Protein AF-B0X606-F1 (afdb_monomer)

pLDDT: mean 70.47, std 23.82, range [30.17, 97.81]

Radius of gyration: 24.35 Å; Cα contacts (8 Å, |Δi|>4): 75; chains: 1; bounding box: 66×50×55 Å

Foldseek 3Di:
DDDDPDDDDDDDQFDAFPDFQQAWDDCVLDPDNVCRVVGPHGNQVLCCVQVVDHDDPPPPDRRGHHSVRVVVSVVSSVVSVVVVVVVVVVVVVVVVVVVVPDPPPPDDDPPPPPPPDDDPDDDDDDDDDDDDDDDDDDDDDDDD

Mean predicted aligned error: 16.63 Å

Sequence (144 aa):
MQKRCDPLHEPNLSAPGSHTIYAKIPPNLHEHPCECPRWTMPISRLLTEVIGLDSSEADGLPQKICVVCISYLKHAYTFRRQAIDNVAALLAARYLVTRRAVPFQKNLDKQQLMQTVVADDYGGTYAEDSEPGWRTKRCCFPKD

InterPro domains:
  IPR012934 Zinc finger, AD-type [PF07776] (41-87)

Solvent-accessible surface area (backbone atoms only — not comparable to full-atom values): 9818 Å² total; per-residue (Å²): 139,79,86,72,85,76,89,77,81,91,73,69,82,74,45,87,46,74,37,56,30,82,38,53,72,56,77,89,78,47,96,44,84,84,49,54,82,77,48,76,58,31,42,42,59,53,44,26,73,64,72,71,51,86,83,55,97,85,69,80,65,84,63,44,42,34,56,70,56,51,54,51,47,54,50,52,43,51,50,52,52,52,52,53,53,48,53,54,50,52,52,51,50,50,51,56,50,58,63,70,69,56,75,89,70,84,86,77,76,98,79,74,90,81,81,85,89,83,80,92,72,94,76,83,77,88,77,89,75,81,89,77,88,77,76,86,76,78,80,83,70,88,77,134

Structure (mmCIF, N/CA/C/O backbone):
data_AF-B0X606-F1
#
_entry.id   AF-B0X606-F1
#
loop_
_atom_site.group_PDB
_atom_site.id
_atom_site.type_symbol
_atom_site.label_atom_id
_atom_site.label_alt_id
_atom_site.label_comp_id
_atom_site.label_asym_id
_atom_site.label_entity_id
_atom_site.label_seq_id
_atom_site.pdbx_PDB_ins_code
_atom_site.Cartn_x
_atom_site.Cartn_y
_atom_site.Cartn_z
_atom_site.occupancy
_atom_site.B_iso_or_equiv
_atom_site.auth_seq_id
_atom_site.auth_comp_id
_atom_site.auth_asym_id
_atom_site.auth_atom_id
_atom_site.pdbx_PDB_model_num
ATOM 1 N N . MET A 1 1 ? -7.365 -28.929 5.074 1.00 35.38 1 MET A N 1
ATOM 2 C CA . MET A 1 1 ? -7.591 -28.188 6.335 1.00 35.38 1 MET A CA 1
ATOM 3 C C . MET A 1 1 ? -7.531 -26.693 6.035 1.00 35.38 1 MET A C 1
ATOM 5 O O . MET A 1 1 ? -6.471 -26.092 6.133 1.00 35.38 1 MET A O 1
ATOM 9 N N . GLN A 1 2 ? -8.646 -26.120 5.576 1.00 37.56 2 GLN A N 1
ATOM 10 C CA . GLN A 1 2 ? -8.755 -24.709 5.192 1.00 37.56 2 GLN A CA 1
ATOM 11 C C . GLN A 1 2 ? -9.230 -23.925 6.423 1.00 37.56 2 GLN A C 1
ATOM 13 O O . GLN A 1 2 ? -10.317 -24.201 6.932 1.00 37.56 2 GLN A O 1
ATOM 18 N N . LYS A 1 3 ? -8.409 -23.010 6.950 1.00 41.19 3 LYS A N 1
ATOM 19 C CA . LYS A 1 3 ? -8.797 -22.152 8.079 1.00 41.19 3 LYS A CA 1
ATOM 20 C C . LYS A 1 3 ? -9.932 -21.237 7.616 1.00 41.19 3 LYS A C 1
ATOM 22 O O . LYS A 1 3 ? -9.716 -20.378 6.766 1.00 41.19 3 LYS A O 1
ATOM 27 N N . ARG A 1 4 ? -11.140 -21.488 8.130 1.00 41.94 4 ARG A N 1
ATOM 28 C CA . ARG A 1 4 ? -12.311 -20.630 7.945 1.00 41.94 4 ARG A CA 1
ATOM 29 C C . ARG A 1 4 ? -12.010 -19.267 8.564 1.00 41.94 4 ARG A C 1
ATOM 31 O O . ARG A 1 4 ? -11.508 -19.189 9.680 1.00 41.94 4 ARG A O 1
ATOM 38 N N . CYS A 1 5 ? -12.283 -18.206 7.814 1.00 45.69 5 CYS A N 1
ATOM 39 C CA . CYS A 1 5 ? -12.433 -16.877 8.382 1.00 45.69 5 CYS A CA 1
ATOM 40 C C . CYS A 1 5 ? -13.743 -16.905 9.178 1.00 45.69 5 CYS A C 1
ATOM 42 O O . CYS A 1 5 ? -14.816 -16.826 8.586 1.00 45.69 5 CYS A O 1
ATOM 44 N N . ASP A 1 6 ? -13.658 -17.149 10.484 1.00 41.91 6 ASP A N 1
ATOM 45 C CA . ASP A 1 6 ? -14.834 -17.182 11.352 1.00 41.91 6 ASP A CA 1
ATOM 46 C C . ASP A 1 6 ? -15.472 -15.780 11.431 1.00 41.91 6 ASP A C 1
ATOM 48 O O . ASP A 1 6 ? -14.755 -14.797 11.647 1.00 41.91 6 ASP A O 1
ATOM 52 N N . PRO A 1 7 ? -16.801 -15.655 11.258 1.00 52.66 7 PRO A N 1
ATOM 53 C CA . PRO A 1 7 ? -17.492 -14.380 11.360 1.00 52.66 7 PRO A CA 1
ATOM 54 C C . PRO A 1 7 ? -17.854 -14.127 12.825 1.00 52.66 7 PRO A C 1
ATOM 56 O O . PRO A 1 7 ? -18.790 -14.725 13.356 1.00 52.66 7 PRO A O 1
ATOM 59 N N . LEU A 1 8 ? -17.124 -13.237 13.497 1.00 46.25 8 LEU A N 1
ATOM 60 C CA . LEU A 1 8 ? -17.541 -12.722 14.800 1.00 46.25 8 LEU A CA 1
ATOM 61 C C . LEU A 1 8 ? -18.020 -11.275 14.676 1.00 46.25 8 LEU A C 1
ATOM 63 O O . LEU A 1 8 ? -17.233 -10.371 14.426 1.00 46.25 8 LEU A O 1
ATOM 67 N N . HIS A 1 9 ? -19.334 -11.146 14.889 1.00 48.06 9 HIS A N 1
ATOM 68 C CA . HIS A 1 9 ? -20.073 -10.031 15.482 1.00 48.06 9 HIS A CA 1
ATOM 69 C C . HIS A 1 9 ? -19.732 -8.622 14.977 1.00 48.06 9 HIS A C 1
ATOM 71 O O . HIS A 1 9 ? -18.778 -8.011 15.441 1.00 48.06 9 HIS A O 1
ATOM 77 N N . GLU A 1 10 ? -20.585 -8.113 14.083 1.00 55.94 10 GLU A N 1
ATOM 78 C CA . GLU A 1 10 ? -20.582 -6.769 13.488 1.00 55.94 10 GLU A CA 1
ATOM 79 C C . GLU A 1 10 ? -20.814 -5.641 14.515 1.00 55.94 10 GLU A C 1
ATOM 81 O O . GLU A 1 10 ? -21.945 -5.462 14.980 1.00 55.94 10 GLU A O 1
ATOM 86 N N . PRO A 1 11 ? -19.808 -4.794 14.809 1.00 53.06 11 PRO A N 1
ATOM 87 C CA . PRO A 1 11 ? -20.008 -3.526 15.482 1.00 53.06 11 PRO A CA 1
ATOM 88 C C . PRO A 1 11 ? -19.764 -2.404 14.465 1.00 53.06 11 PRO A C 1
ATOM 90 O O . PRO A 1 11 ? -18.626 -2.089 14.133 1.00 53.06 11 PRO A O 1
ATOM 93 N N . ASN A 1 12 ? -20.851 -1.821 13.959 1.00 50.78 12 ASN A N 1
ATOM 94 C CA . ASN A 1 12 ? -20.921 -0.507 13.306 1.00 50.78 12 ASN A CA 1
ATOM 95 C C . ASN A 1 12 ? -19.649 -0.084 12.520 1.00 50.78 12 ASN A C 1
ATOM 97 O O . ASN A 1 12 ? -18.817 0.689 12.999 1.00 50.78 12 ASN A O 1
ATOM 101 N N . LEU A 1 13 ? -19.529 -0.595 11.289 1.00 54.38 13 LEU A N 1
ATOM 102 C CA . LEU A 1 13 ? -18.387 -0.482 10.360 1.00 54.38 13 LEU A CA 1
ATOM 103 C C . LEU A 1 13 ? -17.933 0.950 9.998 1.00 54.38 13 LEU A C 1
ATOM 105 O O . LEU A 1 13 ? -16.965 1.112 9.266 1.00 54.38 13 LEU A O 1
ATOM 109 N N . SER A 1 14 ? -18.602 1.999 10.475 1.00 54.97 14 SER A N 1
ATOM 110 C CA . SER A 1 14 ? -18.339 3.381 10.052 1.00 54.97 14 SER A CA 1
ATOM 111 C C . SER A 1 14 ? -18.095 4.365 11.196 1.00 54.97 14 SER A C 1
ATOM 113 O O . SER A 1 14 ? -18.009 5.568 10.947 1.00 54.97 14 SER A O 1
ATOM 115 N N . ALA A 1 15 ? -17.946 3.898 12.440 1.00 60.16 15 ALA A N 1
ATOM 116 C CA . ALA A 1 15 ? -17.613 4.793 13.544 1.00 60.16 15 ALA A CA 1
ATOM 117 C C . ALA A 1 15 ? -16.193 5.386 13.376 1.00 60.16 15 ALA A C 1
ATOM 119 O O . ALA A 1 15 ? -15.252 4.658 13.034 1.00 60.16 15 ALA A O 1
ATOM 120 N N . PRO A 1 16 ? -15.994 6.695 13.624 1.00 56.59 16 PRO A N 1
ATOM 121 C CA . PRO A 1 16 ? -14.664 7.289 13.625 1.00 56.59 16 PRO A CA 1
ATOM 122 C C . PRO A 1 16 ? -13.788 6.588 14.669 1.00 56.59 16 PRO A C 1
ATOM 124 O O . PRO A 1 16 ? -14.122 6.522 15.848 1.00 56.59 16 PRO A O 1
ATOM 127 N N . GLY A 1 17 ? -12.665 6.036 14.210 1.00 62.25 17 GLY A N 1
ATOM 128 C CA . GLY A 1 17 ? -11.701 5.348 15.061 1.00 62.25 17 GLY A CA 1
ATOM 129 C C . GLY A 1 17 ? -12.055 3.907 15.457 1.00 62.25 17 GLY A C 1
ATOM 130 O O . GLY A 1 17 ? -11.567 3.415 16.477 1.00 62.25 17 GLY A O 1
ATOM 131 N N . SER A 1 18 ? -12.861 3.210 14.652 1.00 76.62 18 SER A N 1
ATOM 132 C CA . SER A 1 18 ? -13.236 1.804 14.866 1.00 76.62 18 SER A CA 1
ATOM 133 C C . SER A 1 18 ? -12.050 0.827 14.874 1.00 76.62 18 SER A C 1
ATOM 135 O O . SER A 1 18 ? -12.123 -0.221 15.516 1.00 76.62 18 SER A O 1
ATOM 137 N N . HIS A 1 19 ? -10.933 1.160 14.215 1.00 86.44 19 HIS A N 1
ATOM 138 C CA . HIS A 1 19 ? -9.773 0.272 14.098 1.00 86.44 19 HIS A CA 1
ATOM 139 C C . HIS A 1 19 ? -8.518 0.894 14.707 1.00 86.44 19 HIS A C 1
ATOM 141 O O . HIS A 1 19 ? -8.223 2.067 14.497 1.00 86.44 19 HIS A O 1
ATOM 147 N N . THR A 1 20 ? -7.763 0.099 15.468 1.00 91.00 20 THR A N 1
ATOM 148 C CA . THR A 1 20 ? -6.433 0.498 15.954 1.00 91.00 20 THR A CA 1
ATOM 149 C C . THR A 1 20 ? -5.405 0.396 14.832 1.00 91.00 20 THR A C 1
ATOM 151 O O . THR A 1 20 ? -5.381 -0.604 14.112 1.00 91.00 20 THR A O 1
ATOM 154 N N . ILE A 1 21 ? -4.540 1.404 14.695 1.00 92.00 21 ILE A N 1
ATOM 155 C CA . ILE A 1 21 ? -3.481 1.405 13.675 1.00 92.00 21 ILE A CA 1
ATOM 156 C C . ILE A 1 21 ? -2.423 0.321 13.932 1.00 92.00 21 ILE A C 1
ATOM 158 O O . ILE A 1 21 ? -1.732 -0.101 13.015 1.00 92.00 21 ILE A O 1
ATOM 162 N N . TYR A 1 22 ? -2.315 -0.193 15.155 1.00 92.69 22 TYR A N 1
ATOM 163 C CA . TYR A 1 22 ? -1.329 -1.224 15.498 1.00 92.69 22 TYR A CA 1
ATOM 164 C C . TYR A 1 22 ? -1.772 -2.645 15.123 1.00 92.69 22 TYR A C 1
ATOM 166 O O . TYR A 1 22 ? -0.970 -3.578 15.153 1.00 92.69 22 TYR A O 1
ATOM 174 N N . ALA A 1 23 ? -3.037 -2.826 14.732 1.00 90.88 23 ALA A N 1
ATOM 175 C CA . ALA A 1 23 ? -3.547 -4.099 14.239 1.00 90.88 23 ALA A CA 1
ATOM 176 C C . ALA A 1 23 ? -3.412 -4.215 12.715 1.00 90.88 23 ALA A C 1
ATOM 178 O O . ALA A 1 23 ? -3.212 -3.236 11.994 1.00 90.88 23 ALA A O 1
ATOM 179 N N . LYS A 1 24 ? -3.540 -5.446 12.213 1.00 92.69 24 LYS A N 1
ATOM 180 C CA . LYS A 1 24 ? -3.694 -5.715 10.777 1.00 92.69 24 LYS A CA 1
ATOM 181 C C . LYS A 1 24 ? -5.070 -5.260 10.302 1.00 92.69 24 LYS A C 1
ATOM 183 O O . LYS A 1 24 ? -5.997 -5.157 11.103 1.00 92.69 24 LYS A O 1
ATOM 188 N N . ILE A 1 25 ? -5.210 -5.069 8.992 1.00 91.69 25 ILE A N 1
ATOM 189 C CA . ILE A 1 25 ? -6.511 -4.793 8.378 1.00 91.69 25 ILE A CA 1
ATOM 190 C C . ILE A 1 25 ? -7.444 -5.994 8.631 1.00 91.69 25 ILE A C 1
ATOM 192 O O . ILE A 1 25 ? -7.118 -7.108 8.199 1.00 91.69 25 ILE A O 1
ATOM 196 N N . PRO A 1 26 ? -8.580 -5.793 9.324 1.00 87.62 26 PRO A N 1
ATOM 197 C CA . PRO A 1 26 ? -9.527 -6.859 9.623 1.00 87.62 26 PRO A CA 1
ATOM 198 C C . PRO A 1 26 ? -10.059 -7.568 8.366 1.00 87.62 26 PRO A C 1
ATOM 200 O O . PRO A 1 26 ? -10.255 -6.911 7.341 1.00 87.62 26 PRO A O 1
ATOM 203 N N . PRO A 1 27 ? -10.342 -8.887 8.432 1.00 85.31 27 PRO A N 1
ATOM 204 C CA . PRO A 1 27 ? -10.845 -9.658 7.296 1.00 85.31 27 PRO A CA 1
ATOM 205 C C . PRO A 1 27 ? -12.106 -9.082 6.639 1.00 85.31 27 PRO A C 1
ATOM 207 O O . PRO A 1 27 ? -12.243 -9.129 5.423 1.00 85.31 27 PRO A O 1
ATOM 210 N N . ASN A 1 28 ? -13.002 -8.512 7.445 1.00 83.31 28 ASN A N 1
ATOM 211 C CA . ASN A 1 28 ? -14.270 -7.923 7.016 1.00 83.31 28 ASN A CA 1
ATOM 212 C C . ASN A 1 28 ? -14.117 -6.603 6.238 1.00 83.31 28 ASN A C 1
ATOM 214 O O . ASN A 1 28 ? -15.095 -6.126 5.677 1.00 83.31 28 ASN A O 1
ATOM 218 N N . LEU A 1 29 ? -12.917 -6.009 6.202 1.00 86.06 29 LEU A N 1
ATOM 219 C CA . LEU A 1 29 ? -12.627 -4.809 5.406 1.00 86.06 29 LEU A CA 1
ATOM 220 C C . LEU A 1 29 ? -11.978 -5.124 4.050 1.00 86.06 29 LEU A C 1
ATOM 222 O O . LEU A 1 29 ? -11.593 -4.206 3.319 1.00 86.06 29 LEU A O 1
ATOM 226 N N . HIS A 1 30 ? -11.800 -6.401 3.711 1.00 87.00 30 HIS A N 1
ATOM 227 C CA . HIS A 1 30 ? -11.351 -6.790 2.376 1.00 87.00 30 HIS A CA 1
ATOM 228 C C . HIS A 1 30 ? -12.550 -7.010 1.467 1.00 87.00 30 HIS A C 1
ATOM 230 O O . HIS A 1 30 ? -13.529 -7.634 1.863 1.00 87.00 30 HIS A O 1
ATOM 236 N N . GLU A 1 31 ? -12.443 -6.526 0.232 1.00 82.81 31 GLU A N 1
ATOM 237 C CA . GLU A 1 31 ? -13.478 -6.721 -0.786 1.00 82.81 31 GLU A CA 1
ATOM 238 C C . GLU A 1 31 ? -13.552 -8.196 -1.207 1.00 82.81 31 GLU A C 1
ATOM 240 O O . GLU A 1 31 ? -14.632 -8.751 -1.416 1.00 82.81 31 GLU A O 1
ATOM 245 N N . HIS A 1 32 ? -12.395 -8.866 -1.247 1.00 82.12 32 HIS A N 1
ATOM 246 C CA . HIS A 1 32 ? -12.291 -10.277 -1.593 1.00 82.12 32 HIS A CA 1
ATOM 247 C C . HIS A 1 32 ? -11.393 -11.050 -0.610 1.00 82.12 32 HIS A C 1
ATOM 249 O O . HIS A 1 32 ? -10.317 -10.567 -0.246 1.00 82.12 32 HIS A O 1
ATOM 255 N N . PRO A 1 33 ? -11.750 -12.296 -0.226 1.00 78.50 33 PRO A N 1
ATOM 256 C CA . PRO A 1 33 ? -10.938 -13.117 0.682 1.00 78.50 33 PRO A CA 1
ATOM 257 C C . PRO A 1 33 ? -9.508 -13.382 0.192 1.00 78.50 33 PRO A C 1
ATOM 259 O O . PRO A 1 33 ? -8.606 -13.633 0.992 1.00 78.50 33 PRO A O 1
ATOM 262 N N . CYS A 1 34 ? -9.287 -13.328 -1.124 1.00 82.94 34 CYS A N 1
ATOM 263 C CA . CYS A 1 34 ? -7.970 -13.489 -1.734 1.00 82.94 34 CYS A CA 1
ATOM 264 C C . CYS A 1 34 ? -7.030 -12.299 -1.480 1.00 82.94 34 CYS A C 1
ATOM 266 O O . CYS A 1 34 ? -5.825 -12.438 -1.677 1.00 82.94 34 CYS A O 1
ATOM 268 N N . GLU A 1 35 ? -7.539 -11.156 -1.011 1.00 81.00 35 GLU A N 1
ATOM 269 C CA . GLU A 1 35 ? -6.713 -10.002 -0.656 1.00 81.00 35 GLU A CA 1
ATOM 270 C C . GLU A 1 35 ? -6.056 -10.153 0.717 1.00 81.00 35 GLU A C 1
ATOM 272 O O . GLU A 1 35 ? -4.982 -9.600 0.937 1.00 81.00 35 GLU A O 1
ATOM 277 N N . CYS A 1 36 ? -6.649 -10.919 1.639 1.00 81.69 36 CYS A N 1
ATOM 278 C CA . CYS A 1 36 ? -6.157 -11.068 3.013 1.00 81.69 36 CYS A CA 1
ATOM 279 C C . CYS A 1 36 ? -4.651 -11.409 3.103 1.00 81.69 36 CYS A C 1
ATOM 281 O O . CYS A 1 36 ? -3.952 -10.782 3.904 1.00 81.69 36 CYS A O 1
ATOM 283 N N . PRO A 1 37 ? -4.097 -12.334 2.286 1.00 85.94 37 PRO A N 1
ATOM 284 C CA . PRO A 1 37 ? -2.667 -12.654 2.308 1.00 85.94 37 PRO A CA 1
ATOM 285 C C . PRO A 1 37 ? -1.752 -11.516 1.837 1.00 85.94 37 PRO A C 1
ATOM 287 O O . PRO A 1 37 ? -0.558 -11.550 2.118 1.00 85.94 37 PRO A O 1
ATOM 290 N N . ARG A 1 38 ? -2.277 -10.510 1.127 1.00 86.06 38 ARG A N 1
ATOM 291 C CA . ARG A 1 38 ? -1.522 -9.324 0.697 1.00 86.06 38 ARG A CA 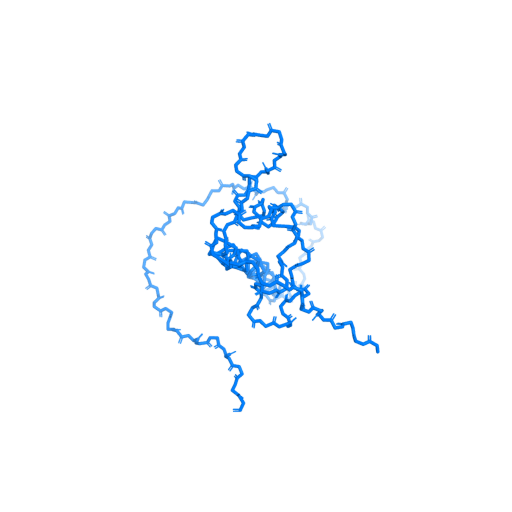1
ATOM 292 C C . ARG A 1 38 ? -1.331 -8.320 1.837 1.00 86.06 38 ARG A C 1
ATOM 294 O O . ARG A 1 38 ? -0.353 -7.579 1.843 1.00 86.06 38 ARG A O 1
ATOM 301 N N . TRP A 1 39 ? -2.232 -8.315 2.818 1.00 90.00 39 TRP A N 1
ATOM 302 C CA . TRP A 1 39 ? -2.292 -7.324 3.898 1.00 90.00 39 TRP A CA 1
ATOM 303 C C . TRP A 1 39 ? -1.849 -7.916 5.244 1.00 90.00 39 TRP A C 1
ATOM 305 O O . TRP A 1 39 ? -2.587 -7.921 6.227 1.00 90.00 39 TRP A O 1
ATOM 315 N N . THR A 1 40 ? -0.626 -8.451 5.300 1.00 89.62 40 THR A N 1
ATOM 316 C CA . THR A 1 40 ? -0.100 -9.141 6.496 1.00 89.62 40 THR A CA 1
ATOM 317 C C . THR A 1 40 ? 0.509 -8.213 7.542 1.00 89.62 40 THR A C 1
ATOM 319 O O . THR A 1 40 ? 0.697 -8.642 8.685 1.00 89.62 40 THR A O 1
ATOM 322 N N . MET A 1 41 ? 0.823 -6.975 7.161 1.00 92.00 41 MET A N 1
ATOM 323 C CA . MET A 1 41 ? 1.448 -5.964 8.011 1.00 92.00 41 MET A CA 1
ATOM 324 C C . MET A 1 41 ? 0.410 -5.190 8.839 1.00 92.00 41 MET A C 1
ATOM 326 O O . MET A 1 41 ? -0.750 -5.092 8.427 1.00 92.00 41 MET A O 1
ATOM 330 N N . PRO A 1 42 ? 0.800 -4.642 10.005 1.00 93.56 42 PRO A N 1
ATOM 331 C CA . PRO A 1 42 ? -0.063 -3.736 10.755 1.00 93.56 42 PRO A CA 1
ATOM 332 C C . PRO A 1 42 ? -0.294 -2.434 9.978 1.00 93.56 42 PRO A C 1
ATOM 334 O O . PRO A 1 42 ? 0.548 -2.018 9.176 1.00 93.56 42 PRO A O 1
ATOM 337 N N . ILE A 1 43 ? -1.426 -1.779 10.235 1.00 93.94 43 ILE A N 1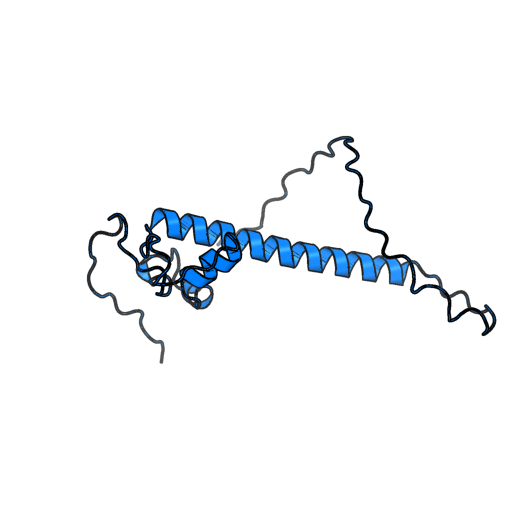
ATOM 338 C CA . ILE A 1 43 ? -1.826 -0.539 9.557 1.00 93.94 43 ILE A CA 1
ATOM 339 C C . ILE A 1 43 ? -0.781 0.572 9.757 1.00 93.94 43 ILE A C 1
ATOM 341 O O . ILE A 1 43 ? -0.482 1.290 8.809 1.00 93.94 43 ILE A O 1
ATOM 345 N N . SER A 1 44 ? -0.168 0.673 10.937 1.00 93.50 44 SER A N 1
ATOM 346 C CA . SER A 1 44 ? 0.890 1.639 11.256 1.00 93.50 44 SER A CA 1
ATOM 347 C C . SER A 1 44 ? 2.074 1.513 10.305 1.00 93.50 44 SER A C 1
ATOM 349 O O . SER A 1 44 ? 2.551 2.504 9.770 1.00 93.50 44 SER A O 1
ATOM 351 N N . ARG A 1 45 ? 2.488 0.283 9.991 1.00 93.62 45 ARG A N 1
ATOM 352 C CA . ARG A 1 45 ? 3.582 0.036 9.048 1.00 93.62 45 ARG A CA 1
ATOM 353 C C . ARG A 1 45 ? 3.206 0.412 7.616 1.00 93.62 45 ARG A C 1
ATOM 355 O O . ARG A 1 45 ? 4.040 0.934 6.885 1.00 93.62 45 ARG A O 1
ATOM 362 N N . LEU A 1 46 ? 1.953 0.181 7.220 1.00 94.25 46 LEU A N 1
ATOM 363 C CA . LEU A 1 46 ? 1.447 0.638 5.922 1.00 94.25 46 LEU A CA 1
ATOM 364 C C . LEU A 1 46 ? 1.433 2.174 5.842 1.00 94.25 46 LEU A C 1
ATOM 366 O O . LEU A 1 46 ? 1.806 2.727 4.809 1.00 94.25 46 LEU A O 1
ATOM 370 N N . LEU A 1 47 ? 1.044 2.855 6.925 1.00 93.69 47 LEU A N 1
ATOM 371 C CA . LEU A 1 47 ? 1.075 4.317 7.035 1.00 93.69 47 LEU A CA 1
ATOM 372 C C . LEU A 1 47 ? 2.502 4.855 6.934 1.00 93.69 47 LEU A C 1
ATOM 374 O O . LEU A 1 47 ? 2.738 5.737 6.111 1.00 93.69 47 LEU A O 1
ATOM 378 N N . THR A 1 48 ? 3.456 4.284 7.675 1.00 94.00 48 THR A N 1
ATOM 379 C CA . THR A 1 48 ? 4.878 4.638 7.562 1.00 94.00 48 THR A CA 1
ATOM 380 C C . THR A 1 48 ? 5.367 4.484 6.122 1.00 94.00 48 THR A C 1
ATOM 382 O O . THR A 1 48 ? 6.021 5.379 5.598 1.00 94.00 48 THR A O 1
ATOM 385 N N . GLU A 1 49 ? 5.032 3.384 5.438 1.00 93.75 49 GLU A N 1
ATOM 386 C CA . GLU A 1 49 ? 5.485 3.174 4.056 1.00 93.75 49 GLU A CA 1
ATOM 387 C C . GLU A 1 49 ? 4.906 4.200 3.072 1.00 93.75 49 GLU A C 1
ATOM 389 O O . GLU A 1 49 ? 5.589 4.576 2.120 1.00 93.75 49 GLU A O 1
ATOM 394 N N . VAL A 1 50 ? 3.666 4.653 3.272 1.00 94.25 50 VAL A N 1
ATOM 395 C CA . VAL A 1 50 ? 2.998 5.598 2.361 1.00 94.25 50 VAL A CA 1
ATOM 396 C C . VAL A 1 50 ? 3.347 7.052 2.675 1.00 94.25 50 VAL A C 1
ATOM 398 O O . VAL A 1 50 ? 3.627 7.813 1.752 1.00 94.25 50 VAL A O 1
ATOM 401 N N . ILE A 1 51 ? 3.323 7.433 3.950 1.00 91.38 51 ILE A N 1
ATOM 402 C CA . ILE A 1 51 ? 3.422 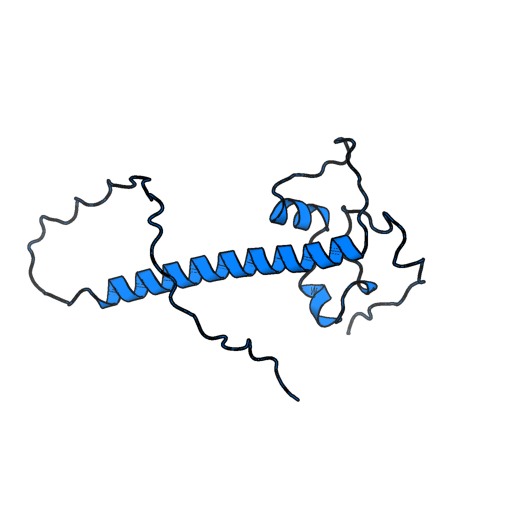8.824 4.417 1.00 91.38 51 ILE A CA 1
ATOM 403 C C . ILE A 1 51 ? 4.860 9.168 4.835 1.00 91.38 51 ILE A C 1
ATOM 405 O O . ILE A 1 51 ? 5.247 10.332 4.803 1.00 91.38 51 ILE A O 1
ATOM 409 N N . GLY A 1 52 ? 5.676 8.171 5.191 1.00 89.50 52 GLY A N 1
ATOM 410 C CA . GLY A 1 52 ? 7.042 8.373 5.685 1.00 89.50 52 GLY A CA 1
ATOM 411 C C . GLY A 1 52 ? 7.111 8.841 7.140 1.00 89.50 52 GLY A C 1
ATOM 412 O O . GLY A 1 52 ? 8.138 9.371 7.552 1.00 89.50 52 GLY A O 1
ATOM 413 N N . LEU A 1 53 ? 6.025 8.681 7.900 1.00 85.69 53 LEU A N 1
ATOM 414 C CA . LEU A 1 53 ? 5.900 9.160 9.274 1.00 85.69 53 LEU A CA 1
ATOM 415 C C . LEU A 1 53 ? 5.708 7.966 10.209 1.00 85.69 53 LEU A C 1
ATOM 417 O O . LEU A 1 53 ? 4.759 7.199 10.043 1.00 85.69 53 LEU A O 1
ATOM 421 N N . ASP A 1 54 ? 6.616 7.805 11.168 1.00 85.31 54 ASP A N 1
ATOM 422 C CA . ASP A 1 54 ? 6.523 6.748 12.172 1.00 85.31 54 ASP A CA 1
ATOM 423 C C . ASP A 1 54 ? 5.511 7.120 13.254 1.00 85.31 54 ASP A C 1
ATOM 425 O O . ASP A 1 54 ? 5.602 8.181 13.868 1.00 85.31 54 ASP A O 1
ATOM 429 N N . SER A 1 55 ? 4.546 6.230 13.487 1.00 82.88 55 SER A N 1
ATOM 430 C CA . SER A 1 55 ? 3.582 6.354 14.584 1.00 82.88 55 SER A CA 1
ATOM 431 C C . SER A 1 55 ? 4.104 5.621 15.817 1.00 82.88 55 SER A C 1
ATOM 433 O O . SER A 1 55 ? 4.426 4.431 15.744 1.00 82.88 55 SER A O 1
ATOM 435 N N . SER A 1 56 ? 4.167 6.316 16.949 1.00 84.56 56 SER A N 1
ATOM 436 C CA . SER A 1 56 ? 4.570 5.773 18.248 1.00 84.56 56 SER A CA 1
ATOM 437 C C . SER A 1 56 ? 3.419 5.903 19.234 1.00 84.56 56 SER A C 1
ATOM 439 O O . SER A 1 56 ? 2.691 6.880 19.215 1.00 84.56 56 SER A O 1
ATOM 441 N N . GLU A 1 57 ? 3.250 4.975 20.173 1.00 80.56 57 GLU A N 1
ATOM 442 C CA . GLU A 1 57 ? 2.157 5.101 21.151 1.00 80.56 57 GLU A CA 1
ATOM 443 C C . GLU A 1 57 ? 2.293 6.340 22.059 1.00 80.56 57 GLU A C 1
ATOM 445 O O . GLU A 1 57 ? 1.303 6.804 22.622 1.00 80.56 57 GLU A O 1
ATOM 450 N N . ALA A 1 58 ? 3.500 6.901 22.166 1.00 82.69 58 ALA A N 1
ATOM 451 C CA . ALA A 1 58 ? 3.812 8.056 23.004 1.00 82.69 58 ALA A CA 1
ATOM 452 C C . ALA A 1 58 ? 3.788 9.410 22.263 1.00 82.69 58 ALA A C 1
ATOM 454 O O . ALA A 1 58 ? 4.078 10.432 22.879 1.00 82.69 58 ALA A O 1
ATOM 455 N N . ASP A 1 59 ? 3.477 9.442 20.963 1.00 82.56 59 ASP A N 1
ATOM 456 C CA . ASP A 1 59 ? 3.526 10.670 20.149 1.00 82.56 59 ASP A CA 1
ATOM 457 C C . ASP A 1 59 ? 2.330 11.620 20.365 1.00 82.56 59 ASP A C 1
ATOM 459 O O . ASP A 1 59 ? 2.351 12.762 19.906 1.00 82.56 59 ASP A O 1
ATOM 463 N N . GLY A 1 60 ? 1.296 11.171 21.085 1.00 84.50 60 GLY A N 1
ATOM 464 C CA . GLY A 1 60 ? 0.065 11.932 21.316 1.00 84.50 60 GLY A CA 1
ATOM 465 C C . GLY A 1 60 ? -0.834 12.054 20.080 1.00 84.50 60 GLY A C 1
ATOM 466 O O . GLY A 1 60 ? -1.817 12.797 20.115 1.00 84.50 60 GLY A O 1
ATOM 467 N N . LEU A 1 61 ? -0.526 11.339 18.993 1.00 86.06 61 LEU A N 1
ATOM 468 C CA . LEU A 1 61 ? -1.299 11.341 17.758 1.00 86.06 61 LEU A CA 1
ATOM 469 C C . LEU A 1 61 ? -2.478 10.356 17.823 1.00 86.06 61 LEU A C 1
ATOM 471 O O . LEU A 1 61 ? -2.515 9.438 18.650 1.00 86.06 61 LEU A O 1
ATOM 475 N N . PRO A 1 62 ? -3.478 10.516 16.936 1.00 88.06 62 PRO A N 1
ATOM 476 C CA . PRO A 1 62 ? -4.595 9.587 16.855 1.00 88.06 62 PRO A CA 1
ATOM 477 C C . PRO A 1 62 ? -4.135 8.153 16.562 1.00 88.06 62 PRO A C 1
ATOM 479 O O . PRO A 1 62 ? -3.654 7.834 15.480 1.00 88.06 62 PRO A O 1
ATOM 482 N N . GLN A 1 63 ? -4.377 7.249 17.510 1.00 89.44 63 GLN A N 1
ATOM 483 C CA . GLN A 1 63 ? -4.038 5.823 17.384 1.00 89.44 63 GLN A CA 1
ATOM 484 C C . GLN A 1 63 ? -5.123 4.994 16.676 1.00 89.44 63 GLN A C 1
ATOM 486 O O . GLN A 1 63 ? -5.103 3.757 16.674 1.00 89.44 63 GLN A O 1
ATOM 491 N N . LYS A 1 64 ? -6.128 5.666 16.113 1.00 90.44 64 LYS A N 1
ATOM 492 C CA . LYS A 1 64 ? -7.297 5.038 15.508 1.00 90.44 64 LYS A CA 1
ATOM 493 C C . LYS A 1 64 ? -7.503 5.537 14.089 1.00 90.44 64 LYS A C 1
ATOM 495 O O . LYS A 1 64 ? -7.259 6.701 13.787 1.00 90.44 64 LYS A O 1
ATOM 500 N N . ILE A 1 65 ? -8.010 4.656 13.238 1.00 90.00 65 ILE A N 1
ATOM 501 C CA . ILE A 1 65 ? -8.241 4.927 11.823 1.00 90.00 65 ILE A CA 1
ATOM 502 C C . ILE A 1 65 ? -9.652 4.500 11.412 1.00 90.00 65 ILE A C 1
ATOM 504 O O . ILE A 1 65 ? -10.221 3.546 11.946 1.00 90.00 65 ILE A O 1
ATOM 508 N N . CYS A 1 66 ? -10.222 5.241 10.465 1.00 91.62 66 CYS A N 1
ATOM 509 C CA . CYS A 1 66 ? -11.545 4.990 9.913 1.00 91.62 66 CYS A CA 1
ATOM 510 C C . CYS A 1 66 ? -11.505 3.985 8.745 1.00 91.62 66 CYS A C 1
ATOM 512 O O . CYS A 1 66 ? -10.481 3.852 8.075 1.00 91.62 66 CYS A O 1
ATOM 514 N N . VAL A 1 67 ? -12.623 3.321 8.432 1.00 89.94 67 VAL A N 1
ATOM 515 C CA . VAL A 1 67 ? -12.698 2.363 7.305 1.00 89.94 67 VAL A CA 1
ATOM 516 C C . VAL A 1 67 ? -12.421 3.015 5.946 1.00 89.94 67 VAL A C 1
ATOM 518 O O . VAL A 1 67 ? -11.694 2.459 5.119 1.00 89.94 67 VAL A O 1
ATOM 521 N N . VAL A 1 68 ? -12.922 4.233 5.731 1.00 90.38 68 VAL A N 1
ATOM 522 C CA . VAL A 1 68 ? -12.659 5.005 4.503 1.00 90.38 68 VAL A CA 1
ATOM 523 C C . VAL A 1 68 ? -11.158 5.281 4.349 1.00 90.38 68 VAL A C 1
ATOM 525 O O . VAL A 1 68 ? -10.581 5.105 3.280 1.00 90.38 68 VAL A O 1
ATOM 528 N N . CYS A 1 69 ? -10.506 5.635 5.453 1.00 92.25 69 CYS A N 1
ATOM 529 C CA . CYS A 1 69 ? -9.082 5.919 5.534 1.00 92.25 69 CYS A CA 1
ATOM 530 C C . CYS A 1 69 ? -8.250 4.661 5.221 1.00 92.25 69 CYS A C 1
ATOM 532 O O . CYS A 1 69 ? -7.277 4.737 4.475 1.00 92.25 69 CYS A O 1
ATOM 534 N N . ILE A 1 70 ? -8.657 3.492 5.736 1.00 92.06 70 ILE A N 1
ATOM 535 C CA . ILE A 1 70 ? -8.039 2.197 5.404 1.00 92.06 70 ILE A CA 1
ATOM 536 C C . ILE A 1 70 ? -8.162 1.909 3.901 1.00 92.06 70 ILE A C 1
ATOM 538 O O . ILE A 1 70 ? -7.195 1.470 3.283 1.00 92.06 70 ILE A O 1
ATOM 542 N N . SER A 1 71 ? -9.316 2.191 3.294 1.00 92.19 71 SER A N 1
ATOM 543 C CA . SER A 1 71 ? -9.533 1.974 1.857 1.00 92.19 71 SER A CA 1
ATOM 544 C C . SER A 1 71 ? -8.598 2.843 1.007 1.00 92.19 71 SER A C 1
ATOM 546 O O . SER A 1 71 ? -7.901 2.332 0.130 1.00 92.19 71 SER A O 1
ATOM 548 N N . TYR A 1 72 ? -8.475 4.136 1.324 1.00 94.62 72 TYR A N 1
ATOM 549 C CA . TYR A 1 72 ? -7.508 5.012 0.651 1.00 94.62 72 TYR A CA 1
ATOM 550 C C . TYR A 1 72 ? -6.058 4.588 0.889 1.00 94.62 72 TYR A C 1
ATOM 552 O O . TYR A 1 72 ? -5.252 4.608 -0.044 1.00 94.62 72 TYR A O 1
ATOM 560 N N . LEU A 1 73 ? -5.729 4.140 2.102 1.00 94.25 73 LEU A N 1
ATOM 561 C CA . LEU A 1 73 ? -4.406 3.615 2.424 1.00 94.25 73 LEU A CA 1
ATOM 562 C C . LEU A 1 73 ? -4.058 2.400 1.554 1.00 94.25 73 LEU A C 1
ATOM 564 O O . LEU A 1 73 ? -2.947 2.337 1.027 1.00 94.25 73 LEU A O 1
ATOM 568 N N . LYS A 1 74 ? -5.001 1.472 1.333 1.00 94.19 74 LYS A N 1
ATOM 569 C CA . LYS A 1 74 ? -4.801 0.312 0.443 1.00 94.19 74 LYS A CA 1
ATOM 570 C C . LYS A 1 74 ? -4.449 0.747 -0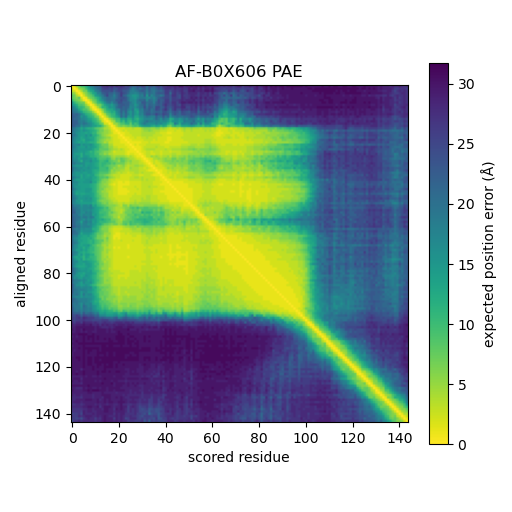.984 1.00 94.19 74 LYS A C 1
ATOM 572 O O . LYS A 1 74 ? -3.522 0.194 -1.590 1.00 94.19 74 LYS A O 1
ATOM 577 N N . HIS A 1 75 ? -5.150 1.747 -1.518 1.00 94.50 75 HIS A N 1
ATOM 578 C CA . HIS A 1 75 ? -4.874 2.280 -2.854 1.00 94.50 75 HIS A CA 1
ATOM 579 C C . HIS A 1 75 ? -3.510 2.971 -2.928 1.00 94.50 75 HIS A C 1
ATOM 581 O O . HIS A 1 75 ? -2.710 2.640 -3.804 1.00 94.50 75 HIS A O 1
ATOM 587 N N . ALA A 1 76 ? -3.210 3.865 -1.984 1.00 96.56 76 ALA A N 1
ATOM 588 C CA . ALA A 1 76 ? -1.943 4.590 -1.939 1.00 96.56 76 ALA A CA 1
ATOM 589 C C . ALA A 1 76 ? -0.742 3.638 -1.810 1.00 96.56 76 ALA A C 1
ATOM 591 O O . ALA A 1 76 ? 0.244 3.758 -2.539 1.00 96.56 76 ALA A O 1
ATOM 592 N N . TYR A 1 77 ? -0.859 2.632 -0.942 1.00 95.44 77 TYR A N 1
ATOM 593 C CA . TYR A 1 77 ? 0.152 1.598 -0.757 1.00 95.44 77 TYR A CA 1
ATOM 594 C C . TYR A 1 77 ? 0.415 0.802 -2.039 1.00 95.44 77 TYR A C 1
ATOM 596 O O . TYR A 1 77 ? 1.560 0.603 -2.451 1.00 95.44 77 TYR A O 1
ATOM 604 N N . THR A 1 78 ? -0.658 0.359 -2.697 1.00 94.56 78 THR A N 1
ATOM 605 C CA . THR A 1 78 ? -0.570 -0.410 -3.943 1.00 94.56 78 THR A CA 1
ATOM 606 C C . THR A 1 78 ? 0.060 0.407 -5.060 1.00 94.56 78 THR A C 1
ATOM 608 O O . THR A 1 78 ? 0.945 -0.095 -5.751 1.00 94.56 78 THR A O 1
ATOM 611 N N . PHE A 1 79 ? -0.347 1.669 -5.202 1.00 96.62 79 PHE A N 1
ATOM 612 C CA . PHE A 1 79 ? 0.237 2.583 -6.175 1.00 96.62 79 PHE A CA 1
ATOM 613 C C . PHE A 1 79 ? 1.740 2.757 -5.947 1.00 96.62 79 PHE A C 1
ATOM 615 O O . PHE A 1 79 ? 2.524 2.608 -6.882 1.00 96.62 79 PHE A O 1
ATOM 622 N N . ARG A 1 80 ? 2.159 2.990 -4.698 1.00 95.50 80 ARG A N 1
ATOM 623 C CA . ARG A 1 80 ? 3.576 3.129 -4.345 1.00 95.50 80 ARG A CA 1
ATOM 624 C C . ARG A 1 80 ? 4.390 1.896 -4.738 1.00 95.50 80 ARG A C 1
ATOM 626 O O . ARG A 1 80 ? 5.440 2.041 -5.359 1.00 95.50 80 ARG A O 1
ATOM 633 N N . ARG A 1 81 ? 3.921 0.692 -4.397 1.00 94.50 81 ARG A N 1
ATOM 634 C CA . ARG A 1 81 ? 4.607 -0.563 -4.756 1.00 94.50 81 ARG A CA 1
ATOM 635 C C . ARG A 1 81 ? 4.720 -0.726 -6.268 1.00 94.50 81 ARG A C 1
ATOM 637 O O . ARG A 1 81 ? 5.817 -0.951 -6.763 1.00 94.50 81 ARG A O 1
ATOM 644 N N . GLN A 1 82 ? 3.628 -0.484 -6.992 1.00 96.38 82 GLN A N 1
ATOM 645 C CA . GLN A 1 82 ? 3.632 -0.543 -8.450 1.00 96.38 82 GLN A CA 1
ATOM 646 C C . GLN A 1 82 ? 4.605 0.468 -9.070 1.00 96.38 82 GLN A C 1
ATOM 648 O O . GLN A 1 82 ? 5.293 0.144 -10.032 1.00 96.38 82 GLN A O 1
ATOM 653 N N . ALA A 1 83 ? 4.687 1.685 -8.529 1.00 97.44 83 ALA A N 1
ATOM 654 C CA . ALA A 1 83 ? 5.624 2.696 -9.006 1.00 97.44 83 ALA A CA 1
ATOM 655 C C . ALA A 1 83 ? 7.084 2.255 -8.813 1.00 97.44 83 ALA A C 1
ATOM 657 O O . ALA A 1 83 ? 7.883 2.385 -9.739 1.00 97.44 83 ALA A O 1
ATOM 658 N N . ILE A 1 84 ? 7.420 1.679 -7.653 1.00 95.94 84 ILE A N 1
ATOM 659 C CA . ILE A 1 84 ? 8.758 1.135 -7.375 1.00 9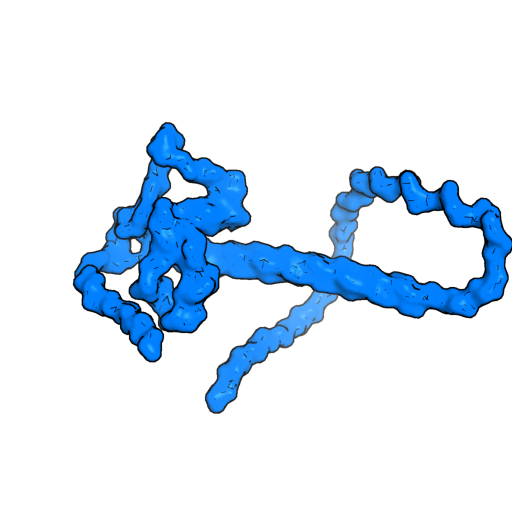5.94 84 ILE A CA 1
ATOM 660 C C . ILE A 1 84 ? 9.095 0.003 -8.355 1.00 95.94 84 ILE A C 1
ATOM 662 O O . ILE A 1 84 ? 10.158 0.029 -8.980 1.00 95.94 84 ILE A O 1
ATOM 666 N N . ASP A 1 85 ? 8.177 -0.947 -8.538 1.00 97.25 85 ASP A N 1
ATOM 667 C CA . ASP A 1 85 ? 8.367 -2.082 -9.446 1.00 97.25 85 ASP A CA 1
ATOM 668 C C . ASP A 1 85 ? 8.541 -1.613 -10.898 1.00 97.25 85 ASP A C 1
ATOM 670 O O . ASP A 1 85 ? 9.409 -2.103 -11.622 1.00 97.25 85 ASP A O 1
ATOM 674 N N . ASN A 1 86 ? 7.773 -0.602 -11.313 1.00 97.69 86 ASN A N 1
ATOM 675 C CA . ASN A 1 86 ? 7.877 -0.009 -12.642 1.00 97.69 86 ASN A CA 1
ATOM 676 C C . ASN A 1 86 ? 9.232 0.672 -12.861 1.00 97.69 86 ASN A C 1
ATOM 678 O O . ASN A 1 86 ? 9.840 0.490 -13.915 1.00 97.69 86 ASN A O 1
ATOM 682 N N . VAL A 1 87 ? 9.734 1.431 -11.883 1.00 97.81 87 VAL A N 1
ATOM 683 C CA . VAL A 1 87 ? 11.062 2.058 -11.972 1.00 97.81 87 VAL A CA 1
ATOM 684 C C . VAL A 1 87 ? 12.148 0.990 -12.101 1.00 97.81 87 VAL A C 1
ATOM 686 O O . VAL A 1 87 ? 12.999 1.089 -12.986 1.00 97.81 87 VAL A O 1
ATOM 689 N N . ALA A 1 88 ? 12.096 -0.066 -11.286 1.00 97.38 88 ALA A N 1
ATOM 690 C CA . ALA A 1 88 ? 13.044 -1.175 -11.370 1.00 97.38 88 ALA A CA 1
ATOM 691 C C . ALA A 1 88 ? 12.989 -1.875 -12.740 1.00 97.38 88 ALA A C 1
ATOM 693 O O . ALA A 1 88 ? 14.030 -2.136 -13.348 1.00 97.38 88 ALA A O 1
ATOM 694 N N . ALA A 1 89 ? 11.785 -2.118 -13.265 1.00 97.12 89 ALA A N 1
ATOM 695 C CA . ALA A 1 89 ? 11.584 -2.714 -14.582 1.00 97.12 89 ALA A CA 1
ATOM 696 C C . ALA A 1 89 ? 12.144 -1.835 -15.712 1.00 97.12 89 ALA A C 1
ATOM 698 O O . ALA A 1 89 ? 12.808 -2.344 -16.616 1.00 97.12 89 ALA A O 1
ATOM 699 N N . LEU A 1 90 ? 11.931 -0.517 -15.653 1.00 96.75 90 LEU A N 1
ATOM 700 C CA . LEU A 1 90 ? 12.455 0.431 -16.640 1.00 96.75 90 LEU A CA 1
ATOM 701 C C . LEU A 1 90 ? 13.985 0.516 -16.600 1.00 96.75 90 LEU A C 1
ATOM 703 O O . LEU A 1 90 ? 14.624 0.519 -17.653 1.00 96.75 90 LEU A O 1
ATOM 707 N N . LEU A 1 91 ? 14.590 0.525 -15.410 1.00 95.88 91 LEU A N 1
ATOM 708 C CA . LEU A 1 91 ? 16.047 0.496 -15.256 1.00 95.88 91 LEU A CA 1
ATOM 709 C C . LEU A 1 91 ? 16.647 -0.809 -15.794 1.00 95.88 91 LEU A C 1
ATOM 711 O O . LEU A 1 91 ? 17.637 -0.776 -16.528 1.00 95.88 91 LEU A O 1
ATOM 715 N N . ALA A 1 92 ? 16.021 -1.952 -15.502 1.00 95.69 92 ALA A N 1
ATOM 716 C CA . ALA A 1 92 ? 16.433 -3.245 -16.040 1.00 95.69 92 ALA A CA 1
ATOM 717 C C . ALA A 1 92 ? 16.319 -3.283 -17.572 1.00 95.69 92 ALA A C 1
ATOM 719 O O . ALA A 1 92 ? 17.252 -3.711 -18.256 1.00 95.69 92 ALA A O 1
ATOM 720 N N . ALA A 1 93 ? 15.216 -2.779 -18.131 1.00 95.06 93 ALA A N 1
ATOM 721 C CA . ALA A 1 93 ? 15.027 -2.677 -19.574 1.00 95.06 93 ALA A CA 1
ATOM 722 C C . ALA A 1 93 ? 16.102 -1.790 -20.221 1.00 95.06 93 ALA A C 1
ATOM 724 O O . ALA A 1 93 ? 16.723 -2.201 -21.203 1.00 95.06 93 ALA A O 1
ATOM 725 N N . ARG A 1 94 ? 16.386 -0.619 -19.635 1.00 94.62 94 ARG A N 1
ATOM 726 C CA . ARG A 1 94 ? 17.449 0.287 -20.093 1.00 94.62 94 ARG A CA 1
ATOM 727 C C . ARG A 1 94 ? 18.807 -0.411 -20.104 1.00 94.62 94 ARG A C 1
ATOM 729 O O . ARG A 1 94 ? 19.499 -0.362 -21.116 1.00 94.62 94 ARG A O 1
ATOM 736 N N . TYR A 1 95 ? 19.163 -1.114 -19.029 1.00 93.25 95 TYR A N 1
ATOM 737 C CA . TYR A 1 95 ? 20.416 -1.869 -18.947 1.00 93.25 95 TYR A CA 1
ATOM 738 C C . TYR A 1 95 ? 20.536 -2.930 -20.054 1.00 93.25 95 TYR A C 1
ATOM 740 O O . TYR A 1 95 ? 21.578 -3.043 -20.704 1.00 93.25 95 TYR A O 1
ATOM 748 N N . LEU A 1 96 ? 19.464 -3.684 -20.318 1.00 93.50 96 LEU A N 1
ATOM 749 C CA . LEU A 1 96 ? 19.449 -4.699 -21.375 1.00 93.50 96 LEU A CA 1
ATOM 750 C C . LEU A 1 96 ? 19.567 -4.093 -22.780 1.00 93.50 96 LEU A C 1
ATOM 752 O O . LEU A 1 96 ? 20.238 -4.674 -23.634 1.00 93.50 96 LEU A O 1
ATOM 756 N N . VAL A 1 97 ? 18.950 -2.934 -23.027 1.00 91.38 97 VAL A N 1
ATOM 757 C CA . VAL A 1 97 ? 19.071 -2.208 -24.302 1.00 91.38 97 VAL A CA 1
ATOM 758 C C . VAL A 1 97 ? 20.502 -1.715 -24.505 1.00 91.38 97 VAL A C 1
ATOM 760 O O . VAL A 1 97 ? 21.093 -2.005 -25.544 1.00 91.38 97 VAL A O 1
ATOM 763 N N . THR A 1 98 ? 21.100 -1.064 -23.503 1.00 86.19 98 THR A N 1
ATOM 764 C CA . THR A 1 98 ? 22.490 -0.588 -23.583 1.00 86.19 98 THR A CA 1
ATOM 765 C C . THR A 1 98 ? 23.468 -1.740 -23.825 1.00 86.19 98 THR A C 1
ATOM 767 O O . THR A 1 98 ? 24.375 -1.606 -24.641 1.00 86.19 98 THR A O 1
ATOM 770 N N . ARG A 1 99 ? 23.267 -2.909 -23.198 1.00 77.81 99 ARG A N 1
ATOM 771 C CA . ARG A 1 99 ? 24.114 -4.091 -23.442 1.00 77.81 99 ARG A CA 1
ATOM 772 C C . ARG A 1 99 ? 23.977 -4.680 -24.842 1.00 77.81 99 ARG A C 1
ATOM 774 O O . ARG A 1 99 ? 24.958 -5.200 -25.361 1.00 77.81 99 ARG A O 1
ATOM 781 N N . ARG A 1 100 ? 22.785 -4.637 -25.440 1.00 66.25 100 ARG A N 1
ATOM 782 C CA . ARG A 1 100 ? 22.557 -5.115 -26.815 1.00 66.25 100 ARG A CA 1
ATOM 783 C C . ARG A 1 100 ? 23.107 -4.155 -27.871 1.00 66.25 100 ARG A C 1
ATOM 785 O O . ARG A 1 100 ? 23.377 -4.592 -28.982 1.00 66.25 100 ARG A O 1
ATOM 792 N N . ALA A 1 101 ? 23.275 -2.879 -27.527 1.00 60.28 101 ALA A N 1
ATOM 793 C CA . ALA A 1 101 ? 23.756 -1.839 -28.430 1.00 60.28 101 ALA A CA 1
ATOM 794 C C . ALA A 1 101 ? 25.287 -1.783 -28.581 1.00 60.28 101 ALA A C 1
ATOM 796 O O . ALA A 1 101 ? 25.760 -0.997 -29.394 1.00 60.28 101 ALA A O 1
ATOM 797 N N . VAL A 1 102 ? 26.064 -2.591 -27.844 1.00 51.53 102 VAL A N 1
ATOM 798 C CA . VAL A 1 102 ? 27.513 -2.732 -28.074 1.00 51.53 102 VAL A CA 1
ATOM 799 C C . VAL A 1 102 ? 27.728 -3.815 -29.137 1.00 51.53 102 VAL A C 1
ATOM 801 O O . VAL A 1 102 ? 27.542 -4.998 -28.831 1.00 51.53 102 VAL A O 1
ATOM 804 N N . PRO A 1 103 ? 28.119 -3.475 -30.380 1.00 48.47 103 PRO A N 1
ATOM 805 C CA . PRO A 1 103 ? 28.575 -4.480 -31.320 1.00 48.47 103 PRO A CA 1
ATOM 806 C C . PRO A 1 103 ? 29.875 -5.066 -30.778 1.00 48.47 103 PRO A C 1
ATOM 808 O O . PRO A 1 103 ? 30.742 -4.357 -30.267 1.00 48.47 103 PRO A O 1
ATOM 811 N N . PHE A 1 104 ? 30.021 -6.376 -30.908 1.00 51.41 104 PHE A N 1
ATOM 812 C CA . PHE A 1 104 ? 31.278 -7.073 -30.696 1.00 51.41 104 PHE A CA 1
ATOM 813 C C . PHE A 1 104 ? 32.301 -6.619 -31.750 1.00 51.41 104 PHE A C 1
ATOM 815 O O . PHE A 1 104 ? 32.509 -7.289 -32.758 1.00 51.41 104 PHE A O 1
ATOM 822 N N . GLN A 1 105 ? 32.946 -5.473 -31.533 1.00 48.28 105 GLN A N 1
ATOM 823 C CA . GLN A 1 105 ? 34.169 -5.121 -32.240 1.00 48.28 105 GLN A CA 1
ATOM 824 C C . GLN A 1 105 ? 35.324 -5.747 -31.455 1.00 48.28 105 GLN A C 1
ATOM 826 O O . GLN A 1 105 ? 35.785 -5.230 -30.438 1.00 48.28 105 GLN A O 1
ATOM 831 N N . LYS A 1 106 ? 35.768 -6.924 -31.905 1.00 49.47 106 LYS A N 1
ATOM 832 C CA . LYS A 1 106 ? 37.091 -7.435 -31.539 1.00 49.47 106 LYS A CA 1
ATOM 833 C C . LYS A 1 106 ? 38.145 -6.411 -31.969 1.00 49.47 106 LYS A C 1
ATOM 835 O O . LYS A 1 106 ? 38.096 -5.940 -33.103 1.00 49.47 106 LYS A O 1
ATOM 840 N N . ASN A 1 107 ? 39.121 -6.214 -31.084 1.00 46.81 107 ASN A N 1
ATOM 841 C CA . ASN A 1 107 ? 40.304 -5.349 -31.167 1.00 46.81 107 ASN A CA 1
ATOM 842 C C . ASN A 1 107 ? 40.114 -3.924 -30.637 1.00 46.81 107 ASN A C 1
ATOM 844 O O . ASN A 1 107 ? 39.801 -3.003 -31.382 1.00 46.81 107 ASN A O 1
ATOM 848 N N . LEU A 1 108 ? 40.417 -3.757 -29.350 1.00 44.88 108 LEU A N 1
ATOM 849 C CA . LEU A 1 108 ? 41.116 -2.582 -28.839 1.00 44.88 108 LEU A CA 1
ATOM 850 C C . LEU A 1 108 ? 42.014 -3.030 -27.682 1.00 44.88 108 LEU A C 1
ATOM 852 O O . LEU A 1 108 ? 41.602 -3.809 -26.818 1.00 44.88 108 LEU A O 1
ATOM 856 N N . ASP A 1 109 ? 43.271 -2.610 -27.765 1.00 43.78 109 ASP A N 1
ATOM 857 C CA . ASP A 1 109 ? 44.393 -3.028 -26.938 1.00 43.78 109 ASP A CA 1
ATOM 858 C C . ASP A 1 109 ? 44.156 -2.878 -25.429 1.00 43.78 109 ASP A C 1
ATOM 860 O O . ASP A 1 109 ? 43.447 -1.996 -24.944 1.00 43.78 109 ASP A O 1
ATOM 864 N N . LYS A 1 110 ? 44.800 -3.775 -24.676 1.00 46.25 110 LYS A N 1
ATOM 865 C CA . LYS A 1 110 ? 44.662 -4.037 -23.231 1.00 46.25 110 LYS A CA 1
ATOM 866 C C . LYS A 1 110 ? 45.047 -2.881 -22.276 1.00 46.25 110 LYS A C 1
ATOM 868 O O . LYS A 1 110 ? 45.421 -3.157 -21.141 1.00 46.25 110 LYS A O 1
ATOM 873 N N . GLN A 1 111 ? 44.959 -1.609 -22.662 1.00 45.59 111 GLN A N 1
ATOM 874 C CA . GLN A 1 111 ? 45.374 -0.483 -21.805 1.00 45.59 111 GLN A CA 1
ATOM 875 C C . GLN A 1 111 ? 44.269 0.487 -21.360 1.00 45.59 111 GLN A C 1
ATOM 877 O O . GLN A 1 111 ? 44.546 1.348 -20.535 1.00 45.59 111 GLN A O 1
ATOM 882 N N . GLN A 1 112 ? 43.013 0.331 -21.793 1.00 45.09 112 GLN A N 1
ATOM 883 C CA . GLN A 1 112 ? 41.931 1.279 -21.453 1.00 45.09 112 GLN A CA 1
ATOM 884 C C . GLN A 1 112 ? 40.859 0.745 -20.486 1.00 45.09 112 GLN A C 1
ATOM 886 O O . GLN A 1 112 ? 39.760 1.286 -20.404 1.00 45.09 112 GLN A O 1
ATOM 891 N N . LEU A 1 113 ? 41.167 -0.292 -19.701 1.00 49.09 113 LEU A N 1
ATOM 892 C CA . LEU A 1 113 ? 40.261 -0.827 -18.677 1.00 49.09 113 LEU A CA 1
ATOM 893 C C . LEU A 1 113 ? 40.561 -0.248 -17.283 1.00 49.09 113 LEU A C 1
ATOM 895 O O . LEU A 1 113 ? 40.775 -1.004 -16.343 1.00 49.09 113 LEU A O 1
ATOM 899 N N . MET A 1 114 ? 40.616 1.079 -17.137 1.00 38.25 114 MET A N 1
ATOM 900 C CA . MET A 1 114 ? 40.590 1.709 -15.807 1.00 38.25 114 MET A CA 1
ATOM 901 C C . MET A 1 114 ? 40.261 3.208 -15.860 1.00 38.25 114 MET A C 1
ATOM 903 O O . MET A 1 114 ? 40.997 4.013 -15.306 1.00 38.25 114 MET A O 1
ATOM 907 N N . GLN A 1 115 ? 39.196 3.629 -16.553 1.00 44.88 115 GLN A N 1
ATOM 908 C CA . GLN A 1 115 ? 38.848 5.059 -16.576 1.00 44.88 115 GLN A CA 1
ATOM 909 C C . GLN A 1 115 ? 37.377 5.341 -16.912 1.00 44.88 115 GLN A C 1
ATOM 911 O O . GLN A 1 115 ? 37.085 6.086 -17.828 1.00 44.88 115 GLN A O 1
ATOM 916 N N . THR A 1 116 ? 36.435 4.780 -16.150 1.00 40.91 116 THR A N 1
ATOM 917 C CA . THR A 1 116 ? 35.077 5.354 -16.011 1.00 40.91 116 THR A CA 1
ATOM 918 C C . THR A 1 116 ? 34.437 4.853 -14.716 1.00 40.91 116 THR A C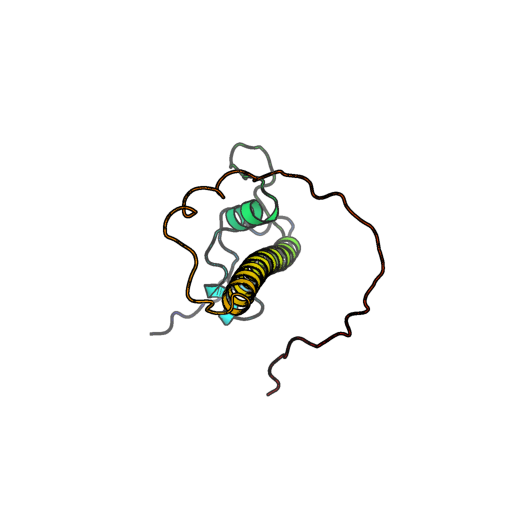 1
ATOM 920 O O . THR A 1 116 ? 33.542 4.014 -14.725 1.00 40.91 116 THR A O 1
ATOM 923 N N . VAL A 1 117 ? 34.938 5.340 -13.585 1.00 42.94 117 VAL A N 1
ATOM 924 C CA . VAL A 1 117 ? 34.239 5.315 -12.287 1.00 42.94 117 VAL A CA 1
ATOM 925 C C . VAL A 1 117 ? 34.450 6.659 -11.599 1.00 42.94 117 VAL A C 1
ATOM 927 O O . VAL A 1 117 ? 34.920 6.706 -10.477 1.00 42.94 117 VAL A O 1
ATOM 930 N N . VAL A 1 118 ? 34.170 7.766 -12.292 1.00 43.91 118 VAL A N 1
ATOM 931 C CA . VAL A 1 118 ? 33.916 9.067 -11.653 1.00 43.91 118 VAL A CA 1
ATOM 932 C C . VAL A 1 118 ? 33.069 9.910 -12.611 1.00 43.91 118 VAL A C 1
ATOM 934 O O . VAL A 1 118 ? 33.603 10.425 -13.587 1.00 43.91 118 VAL A O 1
ATOM 937 N N . ALA A 1 119 ? 31.755 9.971 -12.379 1.00 37.31 119 ALA A N 1
ATOM 938 C CA . ALA A 1 119 ? 30.859 11.081 -12.742 1.00 37.31 119 ALA A CA 1
ATOM 939 C C . ALA A 1 119 ? 29.416 10.709 -12.348 1.00 37.31 119 ALA A C 1
ATOM 941 O O . ALA A 1 119 ? 28.538 10.572 -13.198 1.00 37.31 119 ALA A O 1
ATOM 942 N N . ASP A 1 120 ? 29.183 10.507 -11.050 1.00 39.22 120 ASP A N 1
ATOM 943 C CA . ASP A 1 120 ? 27.865 10.794 -10.488 1.00 39.22 120 ASP A CA 1
ATOM 944 C C . ASP A 1 120 ? 27.824 12.313 -10.292 1.00 39.22 120 ASP A C 1
ATOM 946 O O . ASP A 1 120 ? 28.372 12.820 -9.314 1.00 39.22 120 ASP A O 1
ATOM 950 N N . ASP A 1 121 ? 27.246 13.040 -11.251 1.00 34.78 121 ASP A N 1
ATOM 951 C CA . ASP A 1 121 ? 26.880 14.442 -11.056 1.00 34.78 121 ASP A CA 1
ATOM 952 C C . ASP A 1 121 ? 25.358 14.583 -11.145 1.00 34.78 121 ASP A C 1
ATOM 954 O O . ASP A 1 121 ? 24.695 14.171 -12.103 1.00 34.78 121 ASP A O 1
ATOM 958 N N . TYR A 1 122 ? 24.809 15.087 -10.050 1.00 45.22 122 TYR A N 1
ATOM 959 C CA . TYR A 1 122 ? 23.399 15.178 -9.721 1.00 45.22 122 TYR A CA 1
ATOM 960 C C . TYR A 1 122 ? 22.872 16.475 -10.349 1.00 45.22 122 TYR A C 1
ATOM 962 O O . TYR A 1 122 ? 22.942 17.540 -9.745 1.00 45.22 122 TYR A O 1
ATOM 970 N N . GLY A 1 123 ? 22.368 16.416 -11.582 1.00 38.22 123 GLY A N 1
ATOM 971 C CA . GLY A 1 123 ? 21.950 17.627 -12.296 1.00 38.22 123 GLY A CA 1
ATOM 972 C C . GLY A 1 123 ? 20.887 17.375 -13.356 1.00 38.22 123 GLY A C 1
ATOM 973 O O . GLY A 1 123 ? 21.174 17.427 -14.545 1.00 38.22 123 GLY A O 1
ATOM 974 N N . GLY A 1 124 ? 19.653 17.094 -12.933 1.00 30.17 124 GLY A N 1
ATOM 975 C CA . GLY A 1 124 ? 18.488 17.063 -13.821 1.00 30.17 124 GLY A CA 1
ATOM 976 C C . GLY A 1 124 ? 17.679 18.351 -13.701 1.00 30.17 124 GLY A C 1
ATOM 977 O O . GLY A 1 124 ? 16.873 18.483 -12.783 1.00 30.17 124 GLY A O 1
ATOM 978 N N . THR A 1 125 ? 17.894 19.299 -14.611 1.00 32.19 125 THR A N 1
ATOM 979 C CA . THR A 1 125 ? 17.010 20.448 -14.831 1.00 32.19 125 THR A CA 1
ATOM 980 C C . THR A 1 125 ? 15.715 19.975 -15.498 1.00 32.19 125 THR A C 1
ATOM 982 O O . THR A 1 125 ? 15.741 19.202 -16.455 1.00 32.19 125 THR A O 1
ATOM 985 N N . TYR A 1 126 ? 14.568 20.422 -14.982 1.00 34.97 126 TYR A N 1
ATOM 986 C CA . TYR A 1 126 ? 13.269 20.186 -15.608 1.00 34.97 126 TYR A CA 1
ATOM 987 C C . TYR A 1 126 ? 13.201 20.990 -16.909 1.00 34.97 126 TYR A C 1
ATOM 989 O O . TYR A 1 126 ? 13.112 22.214 -16.877 1.00 34.97 126 TYR A O 1
ATOM 997 N N . ALA A 1 127 ? 13.275 20.298 -18.043 1.00 33.44 127 ALA A N 1
ATOM 998 C CA . ALA A 1 127 ? 12.872 20.845 -19.327 1.00 33.44 127 ALA A CA 1
ATOM 999 C C . ALA A 1 127 ? 11.386 20.521 -19.518 1.00 33.44 127 ALA A C 1
ATOM 1001 O O . ALA A 1 127 ? 11.011 19.361 -19.700 1.00 33.44 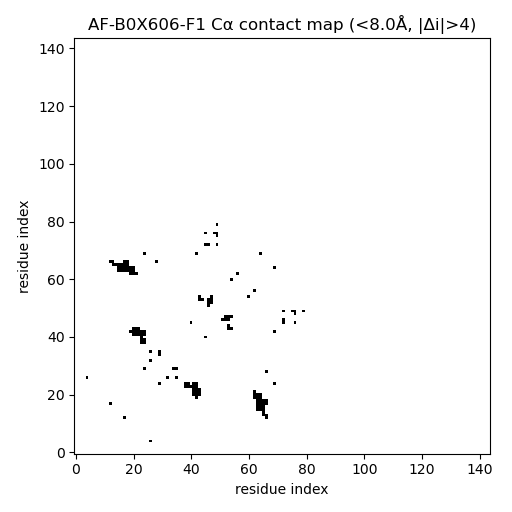127 ALA A O 1
ATOM 1002 N N . GLU A 1 128 ? 10.547 21.548 -19.405 1.00 43.16 128 GLU A N 1
ATOM 1003 C CA . GLU A 1 128 ? 9.202 21.532 -19.965 1.00 43.16 128 GLU A CA 1
ATOM 1004 C C . GLU A 1 128 ? 9.339 21.419 -21.481 1.00 43.16 128 GLU A C 1
ATOM 1006 O O . GLU A 1 128 ? 9.887 22.323 -22.096 1.00 43.16 128 GLU A O 1
ATOM 1011 N N . ASP A 1 129 ? 8.869 20.322 -22.074 1.00 33.44 129 ASP A N 1
ATOM 1012 C CA . ASP A 1 129 ? 8.438 20.334 -23.467 1.00 33.44 129 ASP A CA 1
ATOM 1013 C C . ASP A 1 129 ? 7.539 19.135 -23.794 1.00 33.44 129 ASP A C 1
ATOM 1015 O O . ASP A 1 129 ? 7.947 17.975 -23.766 1.00 33.44 129 ASP A O 1
ATOM 1019 N N . SER A 1 130 ? 6.313 19.495 -24.182 1.00 37.81 130 SER A N 1
ATOM 1020 C CA . SER A 1 130 ? 5.476 18.834 -25.186 1.00 37.81 130 SER A CA 1
ATOM 1021 C C . SER A 1 130 ? 4.937 17.430 -24.878 1.00 37.81 130 SER A C 1
ATOM 1023 O O . SER A 1 130 ? 5.619 16.414 -24.999 1.00 37.81 130 SER A O 1
ATOM 1025 N N . GLU A 1 131 ? 3.634 17.380 -24.581 1.00 43.44 131 GLU A N 1
ATOM 1026 C CA . GLU A 1 131 ? 2.840 16.154 -24.475 1.00 43.44 131 GLU A CA 1
ATOM 1027 C C . GLU A 1 131 ? 2.996 15.217 -25.685 1.00 43.44 131 GLU A C 1
ATOM 1029 O O . GLU A 1 131 ? 2.721 15.608 -26.823 1.00 43.44 131 GLU A O 1
ATOM 1034 N N . PRO A 1 132 ? 3.242 13.920 -25.447 1.00 36.94 132 PRO A N 1
ATOM 1035 C CA . PRO A 1 132 ? 2.781 12.873 -26.336 1.00 36.94 132 PRO A CA 1
ATOM 1036 C C . PRO A 1 132 ? 1.554 12.214 -25.700 1.00 36.94 132 PRO A C 1
ATOM 1038 O O . PRO A 1 132 ? 1.639 11.575 -24.652 1.00 36.94 132 PRO A O 1
ATOM 1041 N N . GLY A 1 133 ? 0.398 12.360 -26.348 1.00 41.56 133 GLY A N 1
ATOM 1042 C CA . GLY A 1 133 ? -0.851 11.720 -25.945 1.00 41.56 133 GLY A CA 1
ATOM 1043 C C . GLY A 1 133 ? -0.745 10.193 -25.956 1.00 41.56 133 GLY A C 1
ATOM 1044 O O . GLY A 1 133 ? -0.918 9.544 -26.991 1.00 41.56 133 GLY A O 1
ATOM 1045 N N . TRP A 1 134 ? -0.514 9.591 -24.788 1.00 36.72 134 TRP A N 1
ATOM 1046 C CA . TRP A 1 134 ? -0.554 8.140 -24.628 1.00 36.72 134 TRP A CA 1
ATOM 1047 C C . TRP A 1 134 ? -1.987 7.681 -24.394 1.00 36.72 134 TRP A C 1
ATOM 1049 O O . TRP A 1 134 ? -2.515 7.610 -23.287 1.00 36.72 134 TRP A O 1
ATOM 1059 N N . ARG A 1 135 ? -2.600 7.358 -25.529 1.00 38.94 135 ARG A N 1
ATOM 1060 C CA . ARG A 1 135 ? -3.778 6.519 -25.720 1.00 38.94 135 ARG A CA 1
ATOM 1061 C C . ARG A 1 135 ? -3.894 5.444 -24.624 1.00 38.94 135 ARG A C 1
ATOM 1063 O O . ARG A 1 135 ? -3.066 4.540 -24.526 1.00 38.94 135 ARG A O 1
ATOM 1070 N N . THR A 1 136 ? -4.975 5.525 -23.856 1.00 48.88 136 THR A N 1
ATOM 1071 C CA . THR A 1 136 ? -5.448 4.530 -22.888 1.00 48.88 136 THR A CA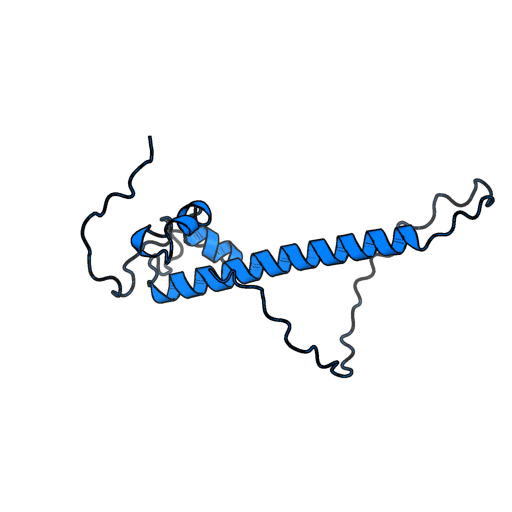 1
ATOM 1072 C C . THR A 1 136 ? -5.414 3.114 -23.469 1.00 48.88 136 THR A C 1
ATOM 1074 O O . THR A 1 136 ? -6.230 2.741 -24.315 1.00 48.88 136 THR A O 1
ATOM 1077 N N . LYS A 1 137 ? -4.501 2.273 -22.976 1.00 40.88 137 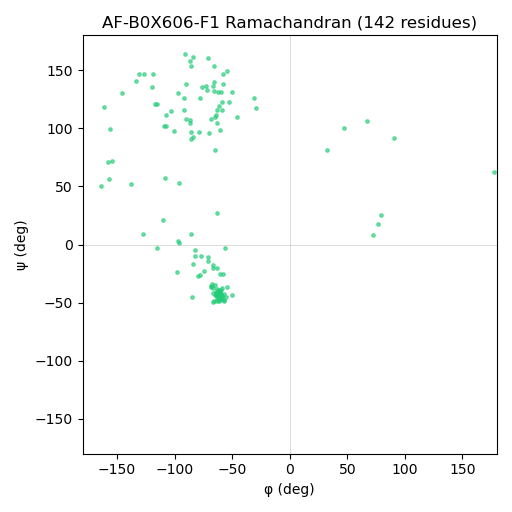LYS A N 1
ATOM 1078 C CA . LYS A 1 137 ? -4.638 0.818 -23.079 1.00 40.88 137 LYS A CA 1
ATOM 1079 C C . LYS A 1 137 ? -4.977 0.266 -21.704 1.00 40.88 137 LYS A C 1
ATOM 1081 O O . LYS A 1 137 ? -4.136 0.174 -20.822 1.00 40.88 137 LYS A O 1
ATOM 1086 N N . ARG A 1 138 ? -6.274 -0.027 -21.573 1.00 38.81 138 ARG A N 1
ATOM 1087 C CA . ARG A 1 138 ? -6.939 -0.764 -20.497 1.00 38.81 138 ARG A CA 1
ATOM 1088 C C . ARG A 1 138 ? -6.025 -1.825 -19.884 1.00 38.81 138 ARG A C 1
ATOM 1090 O O . ARG A 1 138 ? -5.560 -2.711 -20.598 1.00 38.81 138 ARG A O 1
ATOM 1097 N N . CYS A 1 139 ? -5.870 -1.773 -18.565 1.00 35.34 139 CYS A N 1
ATOM 1098 C CA . CYS A 1 139 ? -5.530 -2.950 -17.782 1.00 35.34 139 CYS A CA 1
ATOM 1099 C C . CYS A 1 139 ? -6.551 -4.043 -18.121 1.00 35.34 139 CYS A C 1
ATOM 1101 O O . CYS A 1 139 ? -7.760 -3.818 -18.022 1.00 35.34 139 CYS A O 1
ATOM 1103 N N . CYS A 1 140 ? -6.071 -5.192 -18.588 1.00 34.59 140 CYS A N 1
ATOM 1104 C CA . CYS A 1 140 ? -6.905 -6.365 -18.795 1.00 34.59 140 CYS A CA 1
ATOM 1105 C C . CYS A 1 140 ? -7.456 -6.813 -17.437 1.00 34.59 140 CYS A C 1
ATOM 1107 O O . CYS A 1 140 ? -6.729 -7.392 -16.634 1.00 34.59 140 CYS A O 1
ATOM 1109 N N . PHE A 1 141 ? -8.736 -6.543 -17.190 1.00 34.09 141 PHE A N 1
ATOM 1110 C CA . PHE A 1 141 ? -9.528 -7.357 -16.277 1.00 34.09 141 PHE A CA 1
ATOM 1111 C C . PHE A 1 141 ? -9.809 -8.700 -16.968 1.00 34.09 141 PHE A C 1
ATOM 1113 O O . PHE A 1 141 ? -10.135 -8.691 -18.162 1.00 34.09 141 PHE A O 1
ATOM 1120 N N . PRO A 1 142 ? -9.695 -9.842 -16.271 1.00 35.06 142 PRO A N 1
ATOM 1121 C CA . PRO A 1 142 ? -10.247 -11.094 -16.766 1.00 35.06 142 PRO A CA 1
ATOM 1122 C C . PRO A 1 142 ? -11.759 -10.914 -16.939 1.00 35.06 142 PRO A C 1
ATOM 1124 O O . PRO A 1 142 ? -12.423 -10.386 -16.048 1.00 35.06 142 PRO A O 1
ATOM 1127 N N . LYS A 1 143 ? -12.287 -11.305 -18.098 1.00 41.22 143 LYS A N 1
ATOM 1128 C CA . LYS A 1 143 ? -13.715 -11.577 -18.259 1.00 41.22 143 LYS A CA 1
ATOM 1129 C C . LYS A 1 143 ? -13.900 -13.078 -18.106 1.00 41.22 143 LYS A C 1
ATOM 1131 O O . LYS A 1 143 ? -13.151 -13.824 -18.740 1.00 41.22 143 LYS A O 1
ATOM 1136 N N . ASP A 1 144 ? -14.853 -13.454 -17.264 1.00 43.22 144 ASP A N 1
ATOM 1137 C CA . ASP A 1 144 ? -15.507 -14.762 -17.310 1.00 43.22 144 ASP A CA 1
ATOM 1138 C C . ASP A 1 144 ? -16.104 -15.031 -18.704 1.00 43.22 144 ASP A C 1
ATOM 1140 O O . ASP A 1 144 ? -16.532 -14.051 -19.371 1.00 43.22 144 ASP A O 1
#

Organism: Culex quinquefasciatus (NCBI:txid7176)

Secondary structure (DSSP, 8-state):
------------TTSTT-EETTSBPPGGG-SSGGGGGG--SBHHHHHHHHH-----TTS-S--EE-HHHHHHHHHHHHHHHHHHHHHHHHHHHHHHHHHHTS-------TT-SS--------------------------PPP-